Protein AF-W2D1W1-F1 (afdb_monomer_lite)

Sequence (120 aa):
MESFNELMMRRRSSRKFTAEPIAPDQVQELLKAALVAPTSKNAHSWQFVAVEDREMLGRLAACRKMGSSFLSGCALAVVVMGDVTVTDVWVEDASIAAAYMQLQAEDLGLGSCWCQVRNR

pLDDT: mean 95.47, std 4.83, range [57.44, 98.38]

Secondary structure (DSSP, 8-state):
---HHHHHHH--B-----SPPPPHHHHHHHHHHHHTS--GGG---EEEEEE--HHHHHHHHTSSSSS-GGGGG-S-EEEEEE-TTT-TTHHHHHHHHHHHHHHHHHHTT--B-----TT-

Radius of gyration: 14.46 Å; chains: 1; bounding box: 30×39×34 Å

Foldseek 3Di:
DDDPVVLVVPQDADLAAAPDADDPVLVVLLQVLLVPFDDDVSQCQKDKDKDQDLVVLCVQLVLDPDDSVSSNRDRIDIDMDGHCVRDVCRVVSSVRSVVSSSSSCSVVVHHHHDDDDPPD

Organism: NCBI:txid1411915

InterPro domains:
  IPR000415 Nitroreductase-like [G3DSA:3.40.109.10] (1-120)
  IPR000415 Nitroreductase-like [SSF55469] (1-116)
  IPR029479 Nitroreductase [PF00881] (9-58)
  IPR029479 Nitroreductase [PF00881] (91-118)

Structure (mmCIF, N/CA/C/O backbone):
data_AF-W2D1W1-F1
#
_entry.id   AF-W2D1W1-F1
#
loop_
_atom_site.group_PDB
_atom_site.id
_atom_site.type_symbol
_atom_site.label_atom_id
_atom_site.label_alt_id
_atom_site.label_comp_id
_atom_site.label_asym_id
_atom_site.label_entity_id
_atom_site.label_seq_id
_atom_site.pdbx_PDB_ins_code
_atom_site.Cartn_x
_atom_site.Cartn_y
_atom_site.Cartn_z
_atom_site.occupancy
_atom_site.B_iso_or_equiv
_atom_site.auth_seq_id
_atom_site.auth_comp_id
_atom_site.auth_asym_id
_atom_site.auth_atom_id
_atom_site.pdbx_PDB_model_num
ATOM 1 N N . MET A 1 1 ? -5.766 22.443 6.451 1.00 57.44 1 MET A N 1
ATOM 2 C CA . MET A 1 1 ? -5.105 21.672 5.384 1.00 57.44 1 MET A CA 1
ATOM 3 C C . MET A 1 1 ? -3.762 21.285 5.951 1.00 57.44 1 MET A C 1
ATOM 5 O O . MET A 1 1 ? -2.986 22.187 6.244 1.00 57.44 1 MET A O 1
ATOM 9 N N . GLU A 1 2 ? -3.567 20.006 6.258 1.00 74.38 2 GLU A N 1
ATOM 10 C CA . GLU A 1 2 ? -2.274 19.545 6.769 1.00 74.38 2 GLU A CA 1
ATOM 11 C C . GLU A 1 2 ? -1.224 19.688 5.675 1.00 74.38 2 GLU A C 1
ATOM 13 O O . GLU A 1 2 ? -1.499 19.496 4.487 1.00 74.38 2 GLU A O 1
ATOM 18 N N . SER A 1 3 ? -0.023 20.085 6.072 1.00 94.06 3 SER A N 1
ATOM 19 C CA . SER A 1 3 ? 1.105 20.108 5.157 1.00 94.06 3 SER A CA 1
ATOM 20 C C . SER A 1 3 ? 1.594 18.684 4.897 1.00 94.06 3 SER A C 1
ATOM 22 O O . SER A 1 3 ? 1.526 17.803 5.755 1.00 94.06 3 SER A O 1
ATOM 24 N N . PHE A 1 4 ? 2.188 18.467 3.724 1.00 94.62 4 PHE A N 1
ATOM 25 C CA . PHE A 1 4 ? 2.847 17.200 3.408 1.00 94.62 4 PHE A CA 1
ATOM 26 C C . PHE A 1 4 ? 3.906 16.804 4.458 1.00 94.62 4 PHE A C 1
ATOM 28 O O . PHE A 1 4 ? 4.078 15.625 4.762 1.00 94.62 4 PHE A O 1
ATOM 35 N N . ASN A 1 5 ? 4.597 17.785 5.052 1.00 96.06 5 ASN A N 1
ATOM 36 C CA . ASN A 1 5 ? 5.576 17.530 6.106 1.00 96.06 5 ASN A CA 1
ATOM 37 C C . ASN A 1 5 ? 4.923 16.952 7.373 1.00 96.06 5 ASN A C 1
ATOM 39 O O . ASN A 1 5 ? 5.404 15.949 7.896 1.00 96.06 5 ASN A O 1
ATOM 43 N N . GLU A 1 6 ? 3.810 17.532 7.825 1.00 96.25 6 GLU A N 1
ATOM 44 C CA . GLU A 1 6 ? 3.063 17.039 8.990 1.00 96.25 6 GLU A CA 1
ATOM 45 C C . GLU A 1 6 ? 2.545 15.616 8.766 1.00 96.25 6 GLU A C 1
ATOM 47 O O . GLU A 1 6 ? 2.710 14.768 9.644 1.00 96.25 6 GLU A O 1
ATOM 52 N N . LEU A 1 7 ? 2.011 15.324 7.574 1.00 96.06 7 LEU A N 1
ATOM 53 C CA . LEU A 1 7 ? 1.553 13.984 7.200 1.00 96.06 7 LEU A CA 1
ATOM 54 C C . LEU A 1 7 ? 2.678 12.944 7.329 1.00 96.06 7 LEU A C 1
ATOM 56 O O . LEU A 1 7 ? 2.510 11.908 7.977 1.00 96.06 7 LEU A O 1
ATOM 60 N N . MET A 1 8 ? 3.853 13.234 6.758 1.00 94.75 8 MET A N 1
ATOM 61 C CA . MET A 1 8 ? 5.013 12.340 6.845 1.00 94.75 8 MET A CA 1
ATOM 62 C C . MET A 1 8 ? 5.478 12.119 8.287 1.00 94.75 8 MET A C 1
ATOM 64 O O . MET A 1 8 ? 5.855 11.001 8.642 1.00 94.75 8 MET A O 1
ATOM 68 N N . MET A 1 9 ? 5.452 13.168 9.114 1.00 95.62 9 MET A N 1
ATOM 69 C CA . MET A 1 9 ? 5.871 13.093 10.516 1.00 95.62 9 MET A CA 1
ATOM 70 C C . MET A 1 9 ? 4.856 12.356 11.397 1.00 95.62 9 MET A C 1
ATOM 72 O O . MET A 1 9 ? 5.254 11.699 12.361 1.00 95.62 9 MET A O 1
ATOM 76 N N . ARG A 1 10 ? 3.558 12.432 11.076 1.00 95.56 10 ARG A N 1
ATOM 77 C CA . ARG A 1 10 ? 2.497 11.716 11.798 1.00 95.56 10 ARG A CA 1
ATOM 78 C C . ARG A 1 10 ? 2.490 10.225 11.478 1.00 95.56 10 ARG A C 1
ATOM 80 O O . ARG A 1 10 ? 2.286 9.411 12.387 1.00 95.56 10 ARG A O 1
ATOM 87 N N . ARG A 1 11 ? 2.748 9.871 10.213 1.00 95.69 11 ARG A N 1
ATOM 88 C CA . ARG A 1 11 ? 2.688 8.491 9.728 1.00 95.69 11 ARG A CA 1
ATOM 89 C C . ARG A 1 11 ? 3.511 7.560 10.607 1.00 95.69 11 ARG A C 1
ATOM 91 O O . ARG A 1 11 ? 4.731 7.694 10.750 1.00 95.69 11 ARG A O 1
ATOM 98 N N . ARG A 1 12 ? 2.852 6.532 11.141 1.00 96.38 12 ARG A N 1
ATOM 99 C CA . ARG A 1 12 ? 3.476 5.508 11.989 1.00 96.38 12 ARG A CA 1
ATOM 100 C C . ARG A 1 12 ? 2.919 4.123 11.703 1.00 96.38 12 ARG A C 1
ATOM 102 O O . ARG A 1 12 ? 1.813 3.965 11.206 1.00 96.38 12 ARG A O 1
ATOM 109 N N . SER A 1 13 ? 3.699 3.096 12.029 1.00 97.38 13 SER A N 1
ATOM 110 C CA . SER A 1 13 ? 3.287 1.714 11.780 1.00 97.38 13 SER A CA 1
ATOM 111 C C . SER A 1 13 ? 2.317 1.229 12.859 1.00 97.38 13 SER A C 1
ATOM 113 O O . SER A 1 13 ? 2.730 0.950 13.989 1.00 97.38 13 SER A O 1
ATOM 115 N N . SER A 1 14 ? 1.047 1.081 12.494 1.00 96.56 14 SER A N 1
ATOM 116 C CA . SER A 1 14 ? -0.028 0.591 13.363 1.00 96.56 14 SER A CA 1
ATOM 117 C C . SER A 1 14 ? -0.179 -0.923 13.239 1.00 96.56 14 SER A C 1
ATOM 119 O O . SER A 1 14 ? -0.403 -1.444 12.157 1.00 96.56 14 SER A O 1
ATOM 121 N N . ARG A 1 15 ? -0.037 -1.656 14.350 1.00 96.31 15 ARG A N 1
ATOM 122 C CA . ARG A 1 15 ? -0.140 -3.136 14.390 1.00 96.31 15 ARG A CA 1
ATOM 123 C C . ARG A 1 15 ? -1.336 -3.644 15.197 1.00 96.31 15 ARG A C 1
ATOM 125 O O . ARG A 1 15 ? -1.435 -4.833 15.480 1.00 96.31 15 ARG A O 1
ATOM 132 N N . LYS A 1 16 ? -2.203 -2.729 15.617 1.00 96.19 16 LYS A N 1
ATOM 133 C CA . LYS A 1 16 ? -3.476 -3.000 16.279 1.00 96.19 16 LYS A CA 1
ATOM 134 C C . LYS A 1 16 ? -4.525 -2.217 15.508 1.00 96.19 16 LYS A C 1
ATOM 136 O O . LYS A 1 16 ? -4.329 -1.023 15.289 1.00 96.19 16 LYS A O 1
ATOM 141 N N . PHE A 1 17 ? -5.579 -2.897 15.090 1.00 96.50 17 PHE A N 1
ATOM 142 C CA . PHE A 1 17 ? -6.634 -2.338 14.256 1.00 96.50 17 PHE A CA 1
ATOM 143 C C . PHE A 1 17 ? -7.979 -2.552 14.941 1.00 96.50 17 PHE A C 1
ATOM 145 O O . PHE A 1 17 ? -8.121 -3.444 15.782 1.00 96.50 17 PHE A O 1
ATOM 152 N N . THR A 1 18 ? -8.944 -1.709 14.601 1.00 95.19 18 THR A N 1
ATOM 153 C CA . THR A 1 18 ? -10.336 -1.880 15.010 1.00 95.19 18 THR A CA 1
ATOM 154 C C . THR A 1 18 ? -11.022 -2.896 14.093 1.00 95.19 18 THR A C 1
ATOM 156 O O . THR A 1 18 ? -10.496 -3.276 13.046 1.00 95.19 18 THR A O 1
ATOM 159 N N . ALA A 1 19 ? -12.210 -3.354 14.489 1.00 91.50 19 ALA A N 1
ATOM 160 C CA . ALA A 1 19 ? -13.043 -4.213 13.648 1.00 91.50 19 ALA A CA 1
ATOM 161 C C . ALA A 1 19 ? -13.837 -3.426 12.586 1.00 91.50 19 ALA A C 1
ATOM 163 O O . ALA A 1 19 ? -14.583 -4.037 11.821 1.00 91.50 19 ALA A O 1
ATOM 164 N N . GLU A 1 20 ? -13.701 -2.097 12.564 1.00 94.44 20 GLU A N 1
ATOM 165 C CA . GLU A 1 20 ? -14.422 -1.216 11.650 1.00 94.44 20 GLU A CA 1
ATOM 166 C C . GLU A 1 20 ? -13.991 -1.490 10.200 1.00 94.44 20 GLU A C 1
ATOM 168 O O . GLU A 1 20 ? -12.789 -1.567 9.923 1.00 94.44 20 GLU A O 1
ATOM 173 N N . PRO A 1 21 ? -14.948 -1.677 9.273 1.00 94.12 21 PRO A N 1
ATOM 174 C CA . PRO A 1 21 ? -14.629 -1.836 7.863 1.00 94.12 21 PRO A CA 1
ATOM 175 C C . PRO A 1 21 ? -14.102 -0.520 7.278 1.00 94.12 21 PRO A C 1
ATOM 177 O O . PRO A 1 21 ? -14.461 0.566 7.732 1.00 94.12 21 PRO A O 1
ATOM 180 N N . ILE A 1 22 ? -13.281 -0.622 6.233 1.00 96.88 22 ILE A N 1
ATOM 181 C CA . ILE A 1 22 ? -12.841 0.540 5.454 1.00 96.88 22 ILE A CA 1
ATOM 182 C C . ILE A 1 22 ? -13.928 0.858 4.425 1.00 96.88 22 ILE A C 1
ATOM 184 O O . ILE A 1 22 ? -14.475 -0.050 3.800 1.00 96.88 22 ILE A O 1
ATOM 188 N N . ALA A 1 23 ? -14.263 2.137 4.246 1.00 97.38 23 ALA A N 1
ATOM 189 C CA . ALA A 1 23 ? -15.263 2.521 3.255 1.00 97.38 23 ALA A CA 1
ATOM 190 C C . ALA A 1 23 ? -14.764 2.210 1.826 1.00 97.38 23 ALA A C 1
ATOM 192 O O . ALA A 1 23 ? -13.584 2.436 1.545 1.00 97.38 23 ALA A O 1
ATOM 193 N N . PRO A 1 24 ? -15.630 1.770 0.892 1.00 96.69 24 PRO A N 1
ATOM 194 C CA . PRO A 1 24 ? -15.218 1.446 -0.478 1.00 96.69 24 PRO A CA 1
ATOM 195 C C . PRO A 1 24 ? -14.448 2.575 -1.174 1.00 96.69 24 PRO A C 1
ATOM 197 O O . PRO A 1 24 ? -13.434 2.322 -1.820 1.00 96.69 24 PRO A O 1
ATOM 200 N N . ASP A 1 25 ? -14.870 3.826 -0.978 1.00 97.88 25 ASP A N 1
ATOM 201 C CA . ASP A 1 25 ? -14.197 4.996 -1.550 1.00 97.88 25 ASP A CA 1
ATOM 202 C C . ASP A 1 25 ? -12.785 5.179 -0.976 1.00 97.88 25 ASP A C 1
ATOM 204 O O . ASP A 1 25 ? -11.853 5.497 -1.708 1.00 97.88 25 ASP A O 1
ATOM 208 N N . GLN A 1 26 ? -12.578 4.893 0.314 1.00 98.06 26 GLN A N 1
ATOM 209 C CA . GLN A 1 26 ? -11.244 4.923 0.920 1.00 98.06 26 GLN A CA 1
ATOM 210 C C . GLN A 1 26 ? -10.347 3.820 0.345 1.00 98.06 26 GLN A C 1
ATOM 212 O O . GLN A 1 26 ? -9.174 4.072 0.080 1.00 98.06 26 GLN A O 1
ATOM 217 N N . VAL A 1 27 ? -10.882 2.616 0.100 1.00 97.81 27 VAL A N 1
ATOM 218 C CA . VAL A 1 27 ? -10.134 1.540 -0.578 1.00 97.81 27 VAL A CA 1
ATOM 219 C C . VAL A 1 27 ? -9.733 1.972 -1.989 1.00 97.81 27 VAL A C 1
ATOM 221 O O . VAL A 1 27 ? -8.592 1.758 -2.398 1.00 97.81 27 VAL A O 1
ATOM 224 N N . GLN A 1 28 ? -10.638 2.627 -2.720 1.00 97.94 28 GLN A N 1
ATOM 225 C CA . GLN A 1 28 ? -10.327 3.180 -4.035 1.00 97.94 28 GLN A CA 1
ATOM 226 C C . GLN A 1 28 ? -9.221 4.237 -3.968 1.00 97.94 28 GLN A C 1
ATOM 228 O O . GLN A 1 28 ? -8.305 4.179 -4.784 1.00 97.94 28 GLN A O 1
ATOM 233 N N . GLU A 1 29 ? -9.261 5.166 -3.010 1.00 98.31 29 GLU A N 1
ATOM 234 C CA . GLU A 1 29 ? -8.208 6.177 -2.837 1.00 98.31 29 GLU A CA 1
ATOM 235 C C . GLU A 1 29 ? -6.847 5.548 -2.505 1.00 98.31 29 GLU A C 1
ATOM 237 O O . GLU A 1 29 ? -5.834 5.923 -3.096 1.00 98.31 29 GLU A O 1
ATOM 242 N N . LEU A 1 30 ? -6.811 4.520 -1.646 1.00 98.31 30 LEU A N 1
ATOM 243 C CA . LEU A 1 30 ? -5.585 3.759 -1.378 1.00 98.31 30 LEU A CA 1
ATOM 244 C C . LEU A 1 30 ? -5.011 3.159 -2.666 1.00 98.31 30 LEU A C 1
ATOM 246 O O . LEU A 1 30 ? -3.832 3.338 -2.966 1.00 98.31 30 LEU A O 1
ATOM 250 N N . LEU A 1 31 ? -5.840 2.476 -3.459 1.00 98.19 31 LEU A N 1
ATOM 251 C CA . LEU A 1 31 ? -5.384 1.872 -4.708 1.00 98.19 31 LEU A CA 1
ATOM 252 C C . LEU A 1 31 ? -4.943 2.938 -5.719 1.00 98.19 31 LEU A C 1
ATOM 254 O O . LEU A 1 31 ? -3.876 2.789 -6.307 1.00 98.19 31 LEU A O 1
ATOM 258 N N . LYS A 1 32 ? -5.682 4.045 -5.875 1.00 98.31 32 LYS A N 1
ATOM 259 C CA . LYS A 1 32 ? -5.279 5.171 -6.737 1.00 98.31 32 LYS A CA 1
ATOM 260 C C . LYS A 1 32 ? -3.902 5.710 -6.357 1.00 98.31 32 LYS A C 1
ATOM 262 O O . LYS A 1 32 ? -3.087 5.921 -7.252 1.00 98.31 32 LYS A O 1
ATOM 267 N N .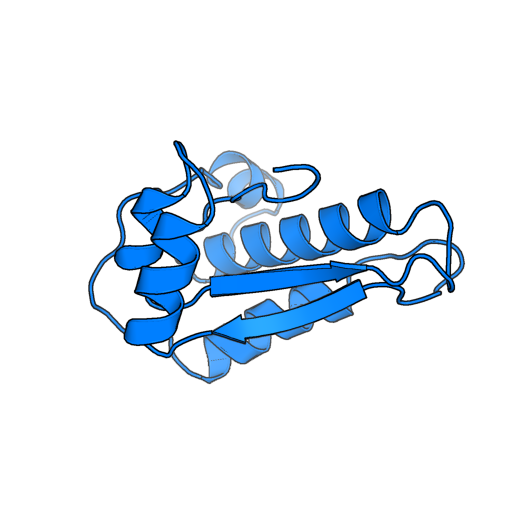 ALA A 1 33 ? -3.613 5.866 -5.062 1.00 98.31 33 ALA A N 1
ATOM 268 C CA . ALA A 1 33 ? -2.298 6.302 -4.593 1.00 98.31 33 ALA A CA 1
ATOM 269 C C . ALA A 1 33 ? -1.175 5.351 -5.045 1.00 98.31 33 ALA A C 1
ATOM 271 O O . ALA A 1 33 ? -0.104 5.806 -5.443 1.00 98.31 33 ALA A O 1
ATOM 272 N N . ALA A 1 34 ? -1.425 4.039 -5.056 1.00 97.94 34 ALA A N 1
ATOM 273 C CA . ALA A 1 34 ? -0.480 3.063 -5.596 1.00 97.94 34 ALA A CA 1
ATOM 274 C C . ALA A 1 34 ? -0.302 3.195 -7.119 1.00 97.94 34 ALA A C 1
ATOM 276 O O . ALA A 1 34 ? 0.820 3.119 -7.614 1.00 97.94 34 ALA A O 1
ATOM 277 N N . LEU A 1 35 ? -1.397 3.413 -7.860 1.00 97.50 35 LEU A N 1
ATOM 278 C CA . LEU A 1 35 ? -1.389 3.512 -9.326 1.00 97.50 35 LEU A CA 1
ATOM 279 C C . LEU A 1 35 ? -0.629 4.747 -9.841 1.00 97.50 35 LEU A C 1
ATOM 281 O O . LEU A 1 35 ? -0.053 4.691 -10.926 1.00 97.50 35 LEU A O 1
ATOM 285 N N . VAL A 1 36 ? -0.621 5.850 -9.081 1.00 97.62 36 VAL A N 1
ATOM 286 C CA . VAL A 1 36 ? 0.101 7.090 -9.438 1.00 97.62 36 VAL A CA 1
ATOM 287 C C . VAL A 1 36 ? 1.560 7.106 -8.975 1.00 97.62 36 VAL A C 1
ATOM 289 O O . VAL A 1 36 ? 2.283 8.063 -9.257 1.00 97.62 36 VAL A O 1
ATOM 292 N N . ALA A 1 37 ? 2.007 6.074 -8.257 1.00 97.50 37 ALA A N 1
ATOM 293 C CA . ALA A 1 37 ? 3.387 5.975 -7.813 1.00 97.50 37 ALA A CA 1
ATOM 294 C C . ALA A 1 37 ? 4.346 5.875 -9.017 1.00 97.50 37 ALA A C 1
ATOM 296 O O . ALA A 1 37 ? 4.052 5.163 -9.986 1.00 97.50 37 ALA A O 1
ATOM 297 N N . PRO A 1 38 ? 5.505 6.560 -8.980 1.00 97.44 38 PRO A N 1
ATOM 298 C CA . PRO A 1 38 ? 6.459 6.511 -10.076 1.00 97.44 38 PRO A CA 1
ATOM 299 C C . PRO A 1 38 ? 7.041 5.104 -10.221 1.00 97.44 38 PRO A C 1
ATOM 301 O O . PRO A 1 38 ? 7.266 4.406 -9.233 1.00 97.44 38 PRO A O 1
ATOM 304 N N . THR A 1 39 ? 7.321 4.715 -11.464 1.00 97.50 39 THR A N 1
ATOM 305 C CA . THR A 1 39 ? 7.970 3.440 -11.785 1.00 97.50 39 THR A CA 1
ATOM 306 C C . THR A 1 39 ? 9.119 3.644 -12.757 1.00 97.50 39 THR A C 1
ATOM 308 O O . THR A 1 39 ? 9.111 4.570 -13.579 1.00 97.50 39 THR A O 1
ATOM 311 N N . SER A 1 40 ? 10.123 2.774 -12.678 1.00 96.25 40 SER A N 1
ATOM 312 C CA . SER A 1 40 ? 11.241 2.783 -13.618 1.00 96.25 40 SER A CA 1
ATOM 313 C C . SER A 1 40 ? 10.733 2.663 -15.052 1.00 96.25 40 SER A C 1
ATOM 315 O O . SER A 1 40 ? 9.965 1.759 -15.379 1.00 96.25 40 SER A O 1
ATOM 317 N N . LYS A 1 41 ? 11.140 3.604 -15.913 1.00 95.88 41 LYS A N 1
ATOM 318 C CA . LYS A 1 41 ? 10.739 3.672 -17.332 1.00 95.88 41 LYS A CA 1
ATOM 319 C C . LYS A 1 41 ? 9.216 3.636 -17.559 1.00 95.88 41 LYS A C 1
ATOM 321 O O . LYS A 1 41 ? 8.785 3.248 -18.640 1.00 95.88 41 LYS A O 1
ATOM 326 N N . ASN A 1 42 ? 8.417 4.042 -16.566 1.00 95.75 42 ASN A N 1
ATOM 327 C CA . ASN A 1 42 ? 6.956 3.948 -16.604 1.00 95.75 42 ASN A CA 1
ATOM 328 C C . ASN A 1 42 ? 6.455 2.515 -16.896 1.00 95.75 42 ASN A C 1
ATOM 330 O O . ASN A 1 42 ? 5.511 2.317 -17.659 1.00 95.75 42 ASN A O 1
ATOM 334 N N . ALA A 1 43 ? 7.144 1.505 -16.355 1.00 95.69 43 ALA A N 1
ATOM 335 C CA . ALA A 1 43 ? 6.909 0.104 -16.690 1.00 95.69 43 ALA A CA 1
ATOM 336 C C . ALA A 1 43 ? 5.706 -0.520 -15.966 1.00 95.69 43 ALA A C 1
ATOM 338 O O . ALA A 1 43 ? 5.198 -1.535 -16.430 1.00 95.69 43 ALA A O 1
ATOM 339 N N . HIS A 1 44 ? 5.259 0.062 -14.844 1.00 95.25 44 HIS A N 1
ATOM 340 C CA . HIS A 1 44 ? 4.125 -0.447 -14.057 1.00 95.25 44 HIS A CA 1
ATOM 341 C C . HIS A 1 44 ? 4.241 -1.945 -13.726 1.00 95.25 44 HIS A C 1
ATOM 343 O O . HIS A 1 44 ? 3.298 -2.712 -13.887 1.00 95.25 44 HIS A O 1
ATOM 349 N N . SER A 1 45 ? 5.421 -2.364 -13.260 1.00 95.06 45 SER A N 1
ATOM 350 C CA . SER A 1 45 ? 5.719 -3.770 -12.965 1.00 95.06 45 SER A CA 1
ATOM 351 C C . SER A 1 45 ? 4.952 -4.331 -11.765 1.00 95.06 45 SER A C 1
ATOM 353 O O . SER A 1 45 ? 4.953 -5.540 -11.549 1.00 95.06 45 SER A O 1
ATOM 355 N N . TRP A 1 46 ? 4.318 -3.478 -10.961 1.00 96.44 46 TRP A N 1
ATOM 356 C CA . TRP A 1 46 ? 3.597 -3.895 -9.768 1.00 96.44 46 TRP A CA 1
ATOM 357 C C . TRP A 1 46 ? 2.253 -4.567 -10.088 1.00 96.44 46 TRP A C 1
ATOM 359 O O . TRP A 1 46 ? 1.642 -4.358 -11.133 1.00 96.44 46 TRP A O 1
ATOM 369 N N . GLN A 1 47 ? 1.756 -5.358 -9.140 1.00 96.25 47 GLN A N 1
ATOM 370 C CA . GLN A 1 47 ? 0.388 -5.871 -9.098 1.00 96.25 47 GLN A CA 1
ATOM 371 C C . GLN A 1 47 ? -0.136 -5.779 -7.664 1.00 96.25 47 GLN A C 1
ATOM 373 O O . GLN A 1 47 ? 0.616 -5.994 -6.707 1.00 96.25 47 GLN A O 1
ATOM 378 N N . PHE A 1 48 ? -1.427 -5.484 -7.513 1.00 97.81 48 PHE A N 1
ATOM 379 C CA . PHE A 1 48 ? -2.064 -5.301 -6.210 1.00 97.81 48 PHE A CA 1
ATOM 380 C C . PHE A 1 48 ? -3.266 -6.229 -6.058 1.00 97.81 48 PHE A C 1
ATOM 382 O O . PHE A 1 48 ? -4.134 -6.272 -6.927 1.00 97.81 48 PHE A O 1
ATOM 389 N N . VAL A 1 49 ? -3.337 -6.936 -4.930 1.00 97.44 49 VAL A N 1
ATOM 390 C CA . VAL A 1 49 ? -4.506 -7.741 -4.550 1.00 97.44 49 VAL A CA 1
ATOM 391 C C . VAL A 1 49 ? -5.042 -7.222 -3.223 1.00 97.44 49 VAL A C 1
ATOM 393 O O . VAL A 1 49 ? -4.376 -7.341 -2.195 1.00 97.44 49 VAL A O 1
ATOM 396 N N . ALA A 1 50 ? -6.239 -6.642 -3.253 1.00 97.38 50 ALA A N 1
ATOM 397 C CA . ALA A 1 50 ? -6.975 -6.237 -2.061 1.00 97.38 50 ALA A CA 1
ATOM 398 C C . ALA A 1 50 ? -7.681 -7.455 -1.446 1.00 97.38 50 ALA A C 1
ATOM 400 O O . ALA A 1 50 ? -8.398 -8.180 -2.134 1.00 97.38 50 ALA A O 1
ATOM 401 N N . VAL A 1 51 ? -7.457 -7.690 -0.155 1.00 97.50 51 VAL A N 1
ATOM 402 C CA . VAL A 1 51 ? -7.985 -8.834 0.593 1.00 97.50 51 VAL A CA 1
ATOM 403 C C . VAL A 1 51 ? -8.757 -8.329 1.805 1.00 97.50 51 VAL A C 1
ATOM 405 O O . VAL A 1 51 ? -8.168 -7.793 2.742 1.00 97.50 51 VAL A O 1
ATOM 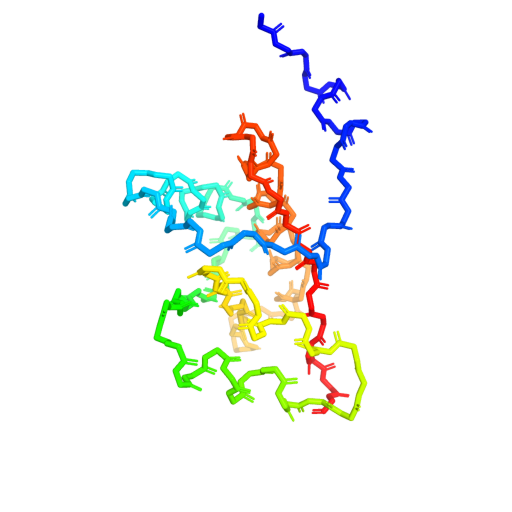408 N N . GLU A 1 52 ? -10.069 -8.540 1.786 1.00 95.75 52 GLU A N 1
ATOM 409 C CA . GLU A 1 52 ? -10.993 -8.221 2.889 1.00 95.75 52 GLU A CA 1
ATOM 410 C C . GLU A 1 52 ? -11.578 -9.491 3.532 1.00 95.75 52 GLU A C 1
ATOM 412 O O . GLU A 1 52 ? -12.117 -9.455 4.639 1.00 95.75 52 GLU A O 1
ATOM 417 N N . ASP A 1 53 ? -11.445 -10.635 2.851 1.00 96.38 53 ASP A N 1
ATOM 418 C CA . ASP A 1 53 ? -11.915 -11.924 3.343 1.00 96.38 53 ASP A CA 1
ATOM 419 C C . ASP A 1 53 ? -11.199 -12.317 4.643 1.00 96.38 53 ASP A C 1
ATOM 421 O O . ASP A 1 53 ? -9.971 -12.440 4.700 1.00 96.38 53 ASP A O 1
ATOM 425 N N . ARG A 1 54 ? -11.982 -12.529 5.705 1.00 95.50 54 ARG A N 1
ATOM 426 C CA . ARG A 1 54 ? -11.457 -12.778 7.054 1.00 95.50 54 ARG A CA 1
ATOM 427 C C . ARG A 1 54 ? -10.670 -14.082 7.142 1.00 95.50 54 ARG A C 1
ATOM 429 O O . ARG A 1 54 ? -9.679 -14.133 7.873 1.00 95.50 54 ARG A O 1
ATOM 436 N N . GLU A 1 55 ? -11.076 -15.116 6.407 1.00 97.06 55 GLU A N 1
ATOM 437 C CA . GLU A 1 55 ? -10.354 -16.389 6.383 1.00 97.06 55 GLU A CA 1
ATOM 438 C C . GLU A 1 55 ? -8.977 -16.209 5.731 1.00 97.06 55 GLU A C 1
ATOM 440 O O . GLU A 1 55 ? -7.952 -16.597 6.302 1.00 97.06 55 GLU A O 1
ATOM 445 N N . MET A 1 56 ? -8.925 -15.539 4.579 1.00 97.81 56 MET A N 1
ATOM 446 C CA . MET A 1 56 ? -7.686 -15.240 3.873 1.00 97.81 56 MET A CA 1
ATOM 447 C C . MET A 1 56 ? -6.766 -14.328 4.689 1.00 97.81 56 MET A C 1
ATOM 449 O O . MET A 1 56 ? -5.565 -14.588 4.753 1.00 97.81 56 MET A O 1
ATOM 453 N N . LEU A 1 57 ? -7.295 -13.313 5.376 1.00 97.19 57 LEU A N 1
ATOM 454 C CA . LEU A 1 57 ? -6.513 -12.482 6.300 1.00 97.19 57 LEU A CA 1
ATOM 455 C C . LEU A 1 57 ? -5.897 -13.312 7.436 1.00 97.19 57 LEU A C 1
ATOM 457 O O . LEU A 1 57 ? -4.729 -13.119 7.783 1.00 97.19 57 LEU A O 1
ATOM 461 N N . GLY A 1 58 ? -6.637 -14.289 7.969 1.00 96.75 58 GLY A N 1
ATOM 462 C CA . GLY A 1 58 ? -6.115 -15.260 8.932 1.00 96.75 58 GLY A CA 1
ATOM 463 C C . GLY A 1 58 ? -4.976 -16.110 8.357 1.00 96.75 58 GLY A C 1
ATOM 464 O O . GLY A 1 58 ? -3.936 -16.278 8.998 1.00 96.75 58 GLY A O 1
ATOM 465 N N . ARG A 1 59 ? -5.120 -16.587 7.115 1.00 96.19 59 ARG A N 1
ATOM 466 C CA . ARG A 1 59 ? -4.069 -17.342 6.409 1.00 96.19 59 ARG A CA 1
ATOM 467 C C . ARG A 1 59 ? -2.826 -16.490 6.151 1.00 96.19 59 ARG A C 1
ATOM 469 O O . ARG A 1 59 ? -1.712 -16.948 6.399 1.00 96.19 59 ARG A O 1
ATOM 476 N N . LEU A 1 60 ? -3.001 -15.240 5.719 1.00 95.94 60 LEU A N 1
ATOM 477 C CA . LEU A 1 60 ? -1.911 -14.278 5.548 1.00 95.94 60 LEU A CA 1
ATOM 478 C C . LEU A 1 60 ? -1.210 -13.989 6.879 1.00 95.94 60 LEU A C 1
ATOM 480 O O . LEU A 1 60 ? 0.015 -13.909 6.925 1.00 95.94 60 LEU A O 1
ATOM 484 N N . ALA A 1 61 ? -1.944 -13.909 7.989 1.00 95.94 61 ALA A N 1
ATOM 485 C CA . ALA A 1 61 ? -1.345 -13.714 9.306 1.00 95.94 61 ALA A CA 1
ATOM 486 C C . ALA A 1 61 ? -0.401 -14.858 9.714 1.00 95.94 61 ALA A C 1
ATOM 488 O O . ALA A 1 61 ? 0.581 -14.621 10.424 1.00 95.94 61 ALA A O 1
ATOM 489 N N . ALA A 1 62 ? -0.656 -16.071 9.219 1.00 94.62 62 ALA A N 1
ATOM 490 C CA . ALA A 1 62 ? 0.151 -17.265 9.448 1.00 94.62 62 ALA A CA 1
ATOM 491 C C . ALA A 1 62 ? 1.241 -17.509 8.383 1.00 94.62 62 ALA A C 1
ATOM 493 O O . ALA A 1 62 ? 1.985 -18.481 8.501 1.00 94.62 62 ALA A O 1
ATOM 494 N N . CYS A 1 63 ? 1.382 -16.646 7.365 1.00 92.25 63 CYS A N 1
ATOM 495 C CA . CYS A 1 63 ? 2.332 -16.879 6.265 1.00 92.25 63 CYS A CA 1
ATOM 496 C C . CYS A 1 63 ? 3.806 -16.887 6.706 1.00 92.25 63 CYS A C 1
ATOM 498 O O . CYS A 1 63 ? 4.667 -17.386 5.988 1.00 92.25 63 CYS A O 1
ATOM 500 N N . ARG A 1 64 ? 4.113 -16.340 7.889 1.00 90.88 64 ARG A N 1
ATOM 501 C CA . ARG A 1 64 ? 5.461 -16.278 8.455 1.00 90.88 64 ARG A CA 1
ATOM 502 C C . ARG A 1 64 ? 5.461 -16.726 9.911 1.00 90.88 64 ARG A C 1
ATOM 504 O O . ARG A 1 64 ? 4.523 -16.457 10.654 1.00 90.88 64 ARG A O 1
ATOM 511 N N . LYS A 1 65 ? 6.593 -17.284 10.362 1.00 87.12 65 LYS A N 1
ATOM 512 C CA . LYS A 1 65 ? 6.801 -17.666 11.776 1.00 87.12 65 LYS A CA 1
ATOM 513 C C . LYS A 1 65 ? 6.603 -16.500 12.752 1.00 87.12 65 LYS A C 1
ATOM 515 O O . LYS A 1 65 ? 6.100 -16.700 13.848 1.00 87.12 65 LYS A O 1
ATOM 520 N N . MET A 1 66 ? 7.042 -15.295 12.375 1.00 88.88 66 MET A N 1
ATOM 521 C CA . MET A 1 66 ? 6.924 -14.083 13.191 1.00 88.88 66 MET A CA 1
ATOM 522 C C . MET A 1 66 ? 6.726 -12.839 12.320 1.00 88.88 66 MET A C 1
ATOM 524 O O . MET A 1 66 ? 7.287 -12.729 11.221 1.00 88.88 66 MET A O 1
ATOM 528 N N . GLY A 1 67 ? 5.989 -11.868 12.867 1.00 90.00 67 GLY A N 1
ATOM 529 C CA . GLY A 1 67 ? 5.849 -10.522 12.307 1.00 90.00 67 GLY A CA 1
ATOM 530 C C . GLY A 1 67 ? 4.679 -10.314 11.344 1.00 90.00 67 GLY A C 1
ATOM 531 O O . GLY A 1 67 ? 4.537 -9.204 10.849 1.00 90.00 67 GLY A O 1
ATOM 532 N N . SER A 1 68 ? 3.846 -11.327 11.093 1.00 95.31 68 SER A N 1
ATOM 533 C CA . SER A 1 68 ? 2.634 -11.231 10.258 1.00 95.31 68 SER A CA 1
ATOM 534 C C . SER A 1 68 ? 1.329 -11.339 11.051 1.00 95.31 68 SER A C 1
ATOM 536 O O . SER A 1 68 ? 0.268 -11.054 10.511 1.00 95.31 68 SER A O 1
ATOM 538 N N . SER A 1 69 ? 1.378 -11.693 12.341 1.00 95.50 69 SER A N 1
ATOM 539 C CA . SER A 1 69 ? 0.182 -11.990 13.147 1.00 95.50 69 SER A CA 1
ATOM 540 C C . SER A 1 69 ? -0.842 -10.849 13.206 1.00 95.50 69 SER A C 1
ATOM 542 O O . SER A 1 69 ? -2.040 -11.108 13.305 1.00 95.50 69 SER A O 1
ATOM 544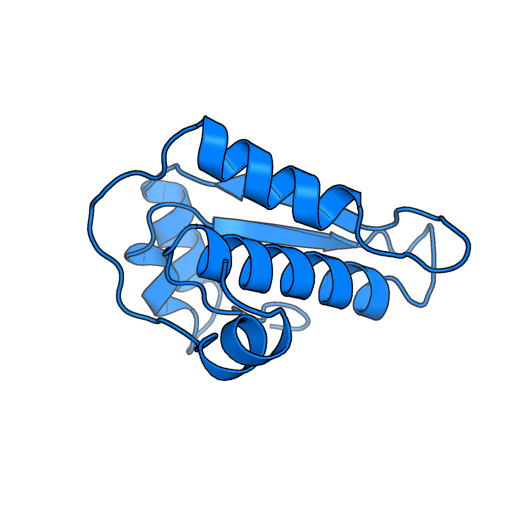 N N . PHE A 1 70 ? -0.396 -9.593 13.085 1.00 95.44 70 PHE A N 1
ATOM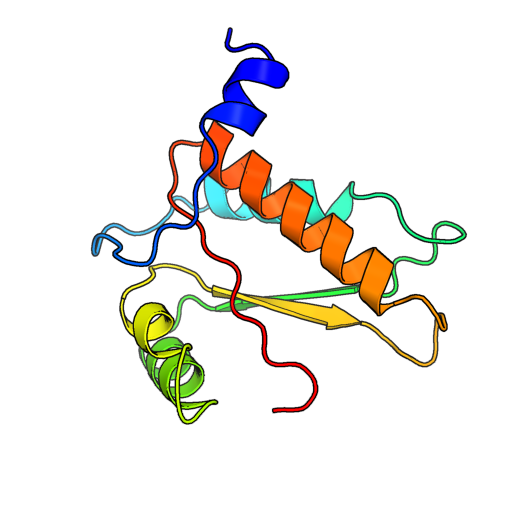 545 C CA . PHE A 1 70 ? -1.273 -8.419 13.085 1.00 95.44 70 PHE A CA 1
ATOM 546 C C . PHE A 1 70 ? -2.227 -8.349 11.883 1.00 95.44 70 PHE A C 1
ATOM 548 O O . PHE A 1 70 ? -3.236 -7.655 11.972 1.00 95.44 70 PHE A O 1
ATOM 555 N N . LEU A 1 71 ? -1.940 -9.062 10.785 1.00 96.44 71 LEU A N 1
ATOM 556 C CA . LEU A 1 71 ? -2.809 -9.103 9.601 1.00 96.44 71 LEU A CA 1
ATOM 557 C C . LEU A 1 71 ? -4.178 -9.724 9.909 1.00 96.44 71 LEU A C 1
ATOM 559 O O . LEU A 1 71 ? -5.164 -9.366 9.284 1.00 96.44 71 LEU A O 1
ATOM 563 N N . SER A 1 72 ? -4.269 -10.596 10.917 1.00 95.50 72 SER A N 1
ATOM 564 C CA . SER A 1 72 ? -5.550 -11.189 11.331 1.00 95.50 72 SER A CA 1
ATOM 565 C C . SER A 1 72 ? -6.538 -10.156 11.881 1.00 95.50 72 SER A C 1
ATOM 567 O O . SER A 1 72 ? -7.746 -10.377 11.850 1.00 95.50 72 SER A O 1
ATOM 569 N N . GLY A 1 73 ? -6.027 -9.030 12.391 1.00 94.25 73 GLY A N 1
ATOM 570 C CA . GLY A 1 73 ? -6.835 -7.970 12.981 1.00 94.25 73 GLY A CA 1
ATOM 571 C C . GLY A 1 73 ? -7.181 -6.835 12.022 1.00 94.25 73 GLY A C 1
ATOM 572 O O . GLY A 1 73 ? -8.034 -6.027 12.371 1.00 94.25 73 GLY A O 1
ATOM 573 N N . CYS A 1 74 ? -6.542 -6.729 10.851 1.00 96.44 74 CYS A N 1
ATOM 574 C CA . CYS A 1 74 ? -6.824 -5.629 9.928 1.00 96.44 74 CYS A CA 1
ATOM 575 C C . CYS A 1 74 ? -8.141 -5.850 9.168 1.00 96.44 74 CYS A C 1
ATOM 577 O O . CYS A 1 74 ? -8.628 -6.973 9.052 1.00 96.44 74 CYS A O 1
ATOM 579 N N . ALA A 1 75 ? -8.744 -4.766 8.680 1.00 97.00 75 ALA A N 1
ATOM 580 C CA . ALA A 1 75 ? -9.942 -4.825 7.838 1.00 97.00 75 ALA A CA 1
ATOM 581 C C . ALA A 1 75 ? -9.611 -5.096 6.360 1.00 97.00 75 ALA A C 1
ATOM 583 O O . ALA A 1 75 ? -10.410 -5.692 5.650 1.00 97.00 75 ALA A O 1
ATOM 584 N N . LEU A 1 76 ? -8.419 -4.688 5.921 1.00 97.94 76 LEU A N 1
ATOM 585 C CA . LEU A 1 76 ? -7.924 -4.836 4.558 1.00 97.94 76 LEU A CA 1
ATOM 586 C C . LEU A 1 76 ? -6.432 -5.165 4.601 1.00 97.94 76 LEU A C 1
ATOM 588 O O . LEU A 1 76 ? -5.673 -4.541 5.349 1.00 97.94 76 LEU A O 1
ATOM 592 N N . ALA A 1 77 ? -6.000 -6.102 3.765 1.00 97.81 77 ALA A N 1
ATOM 593 C CA . ALA A 1 77 ? -4.602 -6.259 3.387 1.00 97.81 77 ALA A CA 1
ATOM 594 C C . ALA A 1 77 ? -4.461 -6.028 1.881 1.00 97.81 77 ALA A C 1
ATOM 596 O O . ALA A 1 77 ? -5.216 -6.593 1.095 1.00 97.81 77 ALA A O 1
ATOM 597 N N . VAL A 1 78 ? -3.478 -5.226 1.472 1.00 98.31 78 VAL A N 1
ATOM 598 C CA . VAL A 1 78 ? -3.095 -5.107 0.060 1.00 98.31 78 VAL A CA 1
ATOM 599 C C . VAL A 1 78 ? -1.804 -5.885 -0.139 1.00 98.31 78 VAL A C 1
ATOM 601 O O . VAL A 1 78 ? -0.751 -5.506 0.378 1.00 98.31 78 VAL A O 1
ATOM 604 N N . VAL A 1 79 ? -1.887 -6.999 -0.864 1.00 97.69 79 VAL A N 1
ATOM 605 C CA . VAL A 1 79 ? -0.710 -7.767 -1.275 1.00 97.69 79 VAL A CA 1
ATOM 606 C C . VAL A 1 79 ? -0.082 -7.053 -2.462 1.00 97.69 79 VAL A C 1
ATOM 608 O O . VAL A 1 79 ? -0.732 -6.863 -3.489 1.00 97.69 79 VAL A O 1
ATOM 611 N N . VAL A 1 80 ? 1.179 -6.659 -2.303 1.00 97.88 80 VAL A N 1
ATOM 612 C CA . VAL A 1 80 ? 1.947 -5.944 -3.323 1.00 97.88 80 VAL A CA 1
ATOM 613 C C . VAL A 1 80 ? 2.972 -6.887 -3.933 1.00 97.88 80 VAL A C 1
ATOM 615 O O . VAL A 1 80 ? 3.821 -7.436 -3.228 1.00 97.88 80 VAL A O 1
ATOM 618 N N . MET A 1 81 ? 2.879 -7.079 -5.243 1.00 96.25 81 MET A N 1
ATOM 619 C CA . MET A 1 81 ? 3.734 -7.968 -6.026 1.00 96.25 81 MET A CA 1
ATOM 620 C C . MET A 1 81 ? 4.395 -7.183 -7.157 1.00 96.25 81 MET A C 1
ATOM 622 O O . MET A 1 81 ? 3.952 -6.085 -7.480 1.00 96.25 81 MET A O 1
ATOM 626 N N . GLY A 1 82 ? 5.446 -7.745 -7.749 1.00 95.19 82 GLY A N 1
ATOM 627 C CA . GLY A 1 82 ? 6.107 -7.187 -8.925 1.00 95.19 82 GLY A CA 1
ATOM 628 C C . GLY A 1 82 ? 6.419 -8.275 -9.948 1.00 95.19 82 GLY A C 1
ATOM 629 O O . GLY A 1 82 ? 6.754 -9.400 -9.572 1.00 95.19 82 GLY A O 1
ATOM 630 N N . ASP A 1 83 ? 6.300 -7.938 -11.228 1.00 94.38 83 ASP A N 1
ATOM 631 C CA . ASP A 1 83 ? 6.632 -8.802 -12.353 1.00 94.38 83 ASP A CA 1
ATOM 632 C C . ASP A 1 83 ? 8.124 -8.690 -12.688 1.00 94.38 83 ASP A C 1
ATOM 634 O O . ASP A 1 83 ? 8.606 -7.703 -13.251 1.00 94.38 83 ASP A O 1
ATOM 638 N N . VAL A 1 84 ? 8.854 -9.750 -12.346 1.00 94.88 84 VAL A N 1
ATOM 639 C CA . VAL A 1 84 ? 10.303 -9.864 -12.553 1.00 94.88 84 VAL A CA 1
ATOM 640 C C . VAL A 1 84 ? 10.703 -9.942 -14.029 1.00 94.88 84 VAL A C 1
ATOM 642 O O . VAL A 1 84 ? 11.882 -9.810 -14.344 1.00 94.88 84 VAL A O 1
ATOM 645 N N . THR A 1 85 ? 9.751 -10.193 -14.932 1.00 95.94 85 THR A N 1
ATOM 646 C CA . THR A 1 85 ? 9.993 -10.259 -16.380 1.00 95.94 85 THR A CA 1
ATOM 647 C C . THR A 1 85 ? 9.909 -8.888 -17.050 1.00 95.94 85 THR A C 1
ATOM 649 O O . THR A 1 85 ? 10.454 -8.708 -18.138 1.00 95.94 85 THR A O 1
ATOM 652 N N . VAL A 1 86 ? 9.275 -7.911 -16.390 1.00 95.75 86 VAL A N 1
ATOM 653 C CA . VAL A 1 86 ? 9.086 -6.546 -16.902 1.00 95.75 86 VAL A CA 1
ATOM 654 C C . VAL A 1 86 ? 10.289 -5.658 -16.580 1.00 95.75 86 VAL A C 1
ATOM 656 O O . VAL A 1 86 ? 10.721 -4.866 -17.418 1.00 95.75 86 VAL A O 1
ATOM 659 N N . THR A 1 87 ? 10.833 -5.764 -15.366 1.00 94.62 87 THR A N 1
ATOM 660 C CA . THR A 1 87 ? 11.945 -4.925 -14.899 1.00 94.62 87 THR A CA 1
ATOM 661 C C . THR A 1 87 ? 12.730 -5.606 -13.779 1.00 94.62 87 THR A C 1
ATOM 663 O O . THR A 1 87 ? 12.176 -6.370 -12.989 1.00 94.62 87 THR A O 1
ATOM 666 N N . ASP A 1 88 ? 14.024 -5.312 -13.682 1.00 95.38 88 ASP A N 1
ATOM 667 C CA . ASP A 1 88 ? 14.910 -5.795 -12.618 1.00 95.38 88 ASP A CA 1
ATOM 668 C C . ASP A 1 88 ? 14.772 -4.997 -11.309 1.00 95.38 88 ASP A C 1
ATOM 670 O O . ASP A 1 88 ? 15.101 -5.514 -10.242 1.00 95.38 88 ASP A O 1
ATOM 674 N N . VAL A 1 89 ? 14.203 -3.787 -11.375 1.00 96.31 89 VAL A N 1
ATOM 675 C CA . VAL A 1 89 ? 13.954 -2.888 -10.227 1.00 96.31 89 VAL A CA 1
ATOM 676 C C . VAL A 1 89 ? 12.503 -2.921 -9.721 1.00 96.31 89 VAL A C 1
ATOM 678 O O . VAL A 1 89 ? 11.968 -1.950 -9.183 1.00 96.31 89 VAL A O 1
ATOM 681 N N . TRP A 1 90 ? 11.823 -4.056 -9.901 1.00 96.12 90 TRP A N 1
ATOM 682 C CA . TRP A 1 90 ? 10.415 -4.237 -9.510 1.00 96.12 90 TRP A CA 1
ATOM 683 C C . TRP A 1 90 ? 10.201 -4.073 -8.000 1.00 96.12 90 TRP A C 1
ATOM 685 O O . TRP A 1 90 ? 9.104 -3.769 -7.535 1.00 96.12 90 TRP A O 1
ATOM 695 N N . VAL A 1 91 ? 11.255 -4.299 -7.216 1.00 96.62 91 VAL A N 1
ATOM 696 C CA . VAL A 1 91 ? 11.238 -4.203 -5.757 1.00 96.62 91 VAL A CA 1
ATOM 697 C C . VAL A 1 91 ? 11.092 -2.750 -5.337 1.00 96.62 91 VAL A C 1
ATOM 699 O O . VAL A 1 91 ? 10.307 -2.445 -4.439 1.00 96.62 91 VAL A O 1
ATOM 702 N N . GLU A 1 92 ? 11.867 -1.872 -5.963 1.00 97.25 92 GLU A N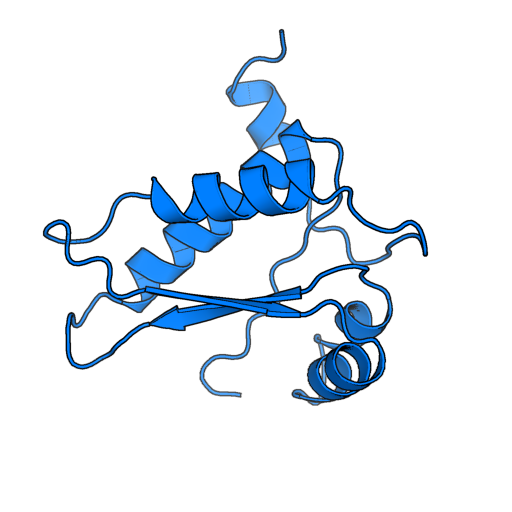 1
ATOM 703 C CA . GLU A 1 92 ? 11.846 -0.434 -5.764 1.00 97.25 92 GLU A CA 1
ATOM 704 C C . GLU A 1 92 ? 10.477 0.117 -6.167 1.00 97.25 92 GLU A C 1
ATOM 706 O O . GLU A 1 92 ? 9.827 0.758 -5.342 1.00 97.25 92 GLU A O 1
ATOM 711 N N . ASP A 1 93 ? 9.990 -0.234 -7.363 1.00 97.56 93 ASP A N 1
ATOM 712 C CA . ASP A 1 93 ? 8.666 0.168 -7.861 1.00 97.56 93 ASP A CA 1
ATOM 713 C C . ASP A 1 93 ? 7.543 -0.236 -6.883 1.00 97.56 93 ASP A C 1
ATOM 715 O O . ASP A 1 93 ? 6.739 0.594 -6.450 1.00 97.56 93 ASP A O 1
ATOM 719 N N . ALA A 1 94 ? 7.517 -1.508 -6.470 1.00 97.62 94 ALA A N 1
ATOM 720 C CA . ALA A 1 94 ? 6.549 -2.030 -5.507 1.00 97.62 94 ALA A CA 1
ATOM 721 C C . ALA A 1 94 ? 6.645 -1.332 -4.140 1.00 97.62 94 ALA A C 1
ATOM 723 O O . ALA A 1 94 ? 5.629 -1.071 -3.490 1.00 97.62 94 ALA A O 1
ATOM 724 N N . SER A 1 95 ? 7.865 -1.011 -3.697 1.00 97.69 95 SER A N 1
ATOM 725 C CA . SER A 1 95 ? 8.099 -0.347 -2.413 1.00 97.69 95 SER A CA 1
ATOM 726 C C . SER A 1 95 ? 7.619 1.094 -2.403 1.00 97.69 95 SER A C 1
ATOM 728 O O . SER A 1 95 ? 7.033 1.531 -1.411 1.00 97.69 95 SER A O 1
ATOM 730 N N . ILE A 1 96 ? 7.808 1.813 -3.508 1.00 98.12 96 ILE A N 1
ATOM 731 C CA . ILE A 1 96 ? 7.308 3.178 -3.666 1.00 98.12 96 ILE A CA 1
ATOM 732 C C . ILE A 1 96 ? 5.776 3.171 -3.681 1.00 98.12 96 ILE A C 1
ATOM 734 O O . ILE A 1 96 ? 5.166 3.925 -2.923 1.00 98.12 96 ILE A O 1
ATOM 738 N N . ALA A 1 97 ? 5.147 2.281 -4.454 1.00 98.31 97 ALA A N 1
ATOM 739 C CA . ALA A 1 97 ? 3.688 2.174 -4.498 1.00 98.31 97 ALA A CA 1
ATOM 740 C C . ALA A 1 97 ? 3.076 1.861 -3.124 1.00 98.31 97 ALA A C 1
ATOM 742 O O . ALA A 1 97 ? 2.102 2.485 -2.699 1.00 98.31 97 ALA A O 1
ATOM 743 N N . ALA A 1 98 ? 3.689 0.945 -2.375 1.00 98.25 98 ALA A N 1
ATOM 744 C CA . ALA A 1 98 ? 3.268 0.641 -1.015 1.00 98.25 98 ALA A CA 1
ATOM 745 C C . ALA A 1 98 ? 3.485 1.813 -0.038 1.00 98.25 98 ALA A C 1
ATOM 747 O O . ALA A 1 98 ? 2.653 2.024 0.844 1.00 98.25 98 ALA A O 1
ATOM 748 N N . ALA A 1 99 ? 4.544 2.614 -0.195 1.00 98.00 99 ALA A N 1
ATOM 749 C CA . ALA A 1 99 ? 4.742 3.825 0.605 1.00 98.00 99 ALA A CA 1
ATOM 750 C C . ALA A 1 99 ? 3.687 4.905 0.300 1.00 98.00 99 ALA A C 1
ATOM 752 O O . ALA A 1 99 ? 3.180 5.534 1.229 1.00 98.00 99 ALA A O 1
ATOM 753 N N . TYR A 1 100 ? 3.302 5.069 -0.970 1.00 98.25 100 TYR A N 1
ATOM 754 C CA . TYR A 1 100 ? 2.217 5.969 -1.378 1.00 98.25 100 TYR A CA 1
ATOM 755 C C . TYR A 1 100 ? 0.891 5.566 -0.725 1.00 98.25 100 TYR A C 1
ATOM 757 O O . TYR A 1 100 ? 0.223 6.409 -0.129 1.00 98.25 100 TYR A O 1
ATOM 765 N N . MET A 1 101 ? 0.559 4.268 -0.724 1.00 98.38 101 MET A N 1
ATOM 766 C CA . MET A 1 101 ? -0.615 3.758 -0.002 1.00 98.38 101 MET A CA 1
ATOM 767 C C . MET A 1 101 ? -0.568 4.059 1.497 1.00 98.38 101 MET A C 1
ATOM 769 O O . MET A 1 101 ? -1.592 4.388 2.087 1.00 98.38 101 MET A O 1
ATOM 773 N N . GLN A 1 102 ? 0.600 3.956 2.137 1.00 98.19 102 GLN A N 1
ATOM 774 C CA . GLN A 1 102 ? 0.718 4.234 3.571 1.00 98.19 102 GLN A CA 1
ATOM 775 C C . GLN A 1 102 ? 0.511 5.709 3.911 1.00 98.19 102 GLN A C 1
ATOM 777 O O . GLN A 1 102 ? -0.089 6.004 4.943 1.00 98.19 102 GLN A O 1
ATOM 782 N N . LEU A 1 103 ? 0.990 6.620 3.061 1.00 97.81 103 LEU A N 1
ATOM 783 C CA . LEU A 1 103 ? 0.738 8.052 3.220 1.00 97.81 103 LEU A CA 1
ATOM 784 C C . LEU A 1 103 ? -0.734 8.382 2.964 1.00 97.81 103 LEU A C 1
ATOM 786 O O . LEU A 1 103 ? -1.325 9.113 3.751 1.00 97.81 103 LEU A O 1
ATOM 790 N N . GLN A 1 104 ? -1.347 7.780 1.940 1.00 98.00 104 GLN A N 1
ATOM 791 C CA . GLN A 1 104 ? -2.776 7.946 1.674 1.00 98.00 104 GLN A CA 1
ATOM 792 C C . GLN A 1 104 ? -3.645 7.403 2.815 1.00 98.00 104 GLN A C 1
ATOM 794 O O . GLN A 1 104 ? -4.646 8.017 3.170 1.00 98.00 104 GLN A O 1
ATOM 799 N N . ALA A 1 105 ? -3.260 6.280 3.428 1.00 98.00 105 ALA A N 1
ATOM 800 C CA . ALA A 1 105 ? -3.933 5.758 4.613 1.00 98.00 105 ALA A CA 1
ATOM 801 C C . ALA A 1 105 ? -3.877 6.764 5.770 1.00 98.00 105 ALA A C 1
ATOM 803 O O . ALA A 1 105 ? -4.905 7.052 6.372 1.00 98.00 105 ALA A O 1
ATOM 804 N N . GLU A 1 106 ? -2.701 7.334 6.043 1.00 97.88 106 GLU A N 1
ATOM 805 C CA . GLU A 1 106 ? -2.526 8.319 7.114 1.00 97.88 106 GLU A CA 1
ATOM 806 C C . GLU A 1 106 ? -3.308 9.621 6.853 1.00 97.88 106 GLU A C 1
ATOM 808 O O . GLU A 1 106 ? -3.832 10.218 7.793 1.00 97.88 106 GLU A O 1
ATOM 813 N N . ASP A 1 107 ? -3.418 10.047 5.593 1.00 97.12 107 ASP A N 1
ATOM 814 C CA . ASP A 1 107 ? -4.213 11.210 5.174 1.00 97.12 107 ASP A CA 1
ATOM 815 C C . ASP A 1 107 ? -5.720 10.969 5.378 1.00 97.12 107 ASP A C 1
ATOM 817 O O . ASP A 1 107 ? -6.443 11.838 5.860 1.00 97.12 107 ASP A O 1
ATOM 821 N N . LEU A 1 108 ? -6.179 9.735 5.142 1.00 96.88 108 LEU A N 1
ATOM 822 C CA . LEU A 1 108 ? -7.552 9.289 5.413 1.00 96.88 108 LEU A CA 1
ATOM 823 C C . LEU A 1 108 ? -7.829 9.002 6.903 1.00 96.88 108 LEU A C 1
ATOM 825 O O . LEU A 1 108 ? -8.934 8.576 7.245 1.00 96.88 108 LEU A O 1
ATOM 829 N N . GLY A 1 109 ? -6.842 9.185 7.788 1.00 96.12 109 GLY A N 1
ATOM 830 C CA . GLY A 1 109 ? -6.948 8.876 9.219 1.00 96.12 109 GLY A CA 1
ATOM 831 C C . GLY A 1 109 ? -6.910 7.379 9.554 1.00 96.12 109 GLY A C 1
ATOM 832 O O . GLY A 1 109 ? -7.265 6.981 10.664 1.00 96.12 109 GLY A O 1
ATOM 833 N N . LEU A 1 110 ? -6.482 6.535 8.614 1.00 97.44 110 LEU A N 1
ATOM 834 C CA . LEU A 1 110 ? -6.366 5.088 8.771 1.00 97.44 110 LEU A CA 1
ATOM 835 C C . LEU A 1 110 ? -4.971 4.691 9.269 1.00 97.44 110 LEU A C 1
ATOM 837 O O . LEU A 1 110 ? -3.942 5.199 8.826 1.00 97.44 110 LEU A O 1
ATOM 841 N N . GLY A 1 111 ? -4.917 3.691 10.148 1.00 97.00 111 GLY A N 1
ATOM 842 C CA . GLY A 1 111 ? -3.657 3.057 10.527 1.00 97.00 111 GLY A CA 1
ATOM 843 C C . GLY A 1 111 ? -3.176 2.074 9.458 1.00 97.00 111 GLY A C 1
ATOM 844 O O . GLY A 1 111 ? -3.951 1.247 8.986 1.00 97.00 111 GLY A O 1
ATOM 845 N N . SER A 1 112 ? -1.880 2.087 9.135 1.00 98.00 112 SER A N 1
ATOM 846 C CA . SER A 1 112 ? -1.266 1.116 8.218 1.00 98.00 112 SER A CA 1
ATOM 847 C C . SER A 1 112 ? 0.040 0.538 8.778 1.00 98.00 112 SER A C 1
ATOM 849 O O . SER A 1 112 ? 0.702 1.135 9.630 1.00 98.00 112 SER A O 1
ATOM 851 N N . CYS A 1 113 ? 0.431 -0.658 8.327 1.00 97.50 113 CYS A N 1
ATOM 852 C CA . CYS A 1 113 ? 1.738 -1.232 8.644 1.00 97.50 113 CYS A CA 1
ATOM 853 C C . CYS A 1 113 ? 2.262 -2.089 7.499 1.00 97.50 113 CYS A C 1
ATOM 855 O O . CYS A 1 113 ? 1.548 -2.907 6.928 1.00 97.50 113 CYS A O 1
ATOM 857 N N . TRP A 1 114 ? 3.553 -1.934 7.218 1.00 96.81 114 TRP A N 1
ATOM 858 C CA . TRP A 1 114 ? 4.258 -2.753 6.247 1.00 96.81 114 TRP A CA 1
ATOM 859 C C . TRP A 1 114 ? 4.452 -4.169 6.800 1.00 96.81 114 TRP A C 1
ATOM 861 O O . TRP A 1 114 ? 5.034 -4.339 7.877 1.00 96.81 114 TRP A O 1
ATOM 871 N N . CYS A 1 115 ? 4.022 -5.184 6.051 1.00 95.50 115 CYS A N 1
ATOM 872 C CA . CYS A 1 115 ? 4.364 -6.579 6.309 1.00 95.50 115 CYS A CA 1
ATOM 873 C C . CYS A 1 115 ? 5.263 -7.084 5.181 1.00 95.50 115 CYS A C 1
ATOM 875 O O . CYS A 1 115 ? 4.798 -7.359 4.081 1.00 95.50 115 CYS A O 1
ATOM 877 N N . GLN A 1 116 ? 6.566 -7.200 5.440 1.00 92.81 116 GLN A N 1
ATOM 878 C CA . GLN A 1 116 ? 7.452 -7.818 4.460 1.00 92.81 116 GLN A CA 1
ATOM 879 C C . GLN A 1 116 ? 7.137 -9.316 4.390 1.00 92.81 116 GLN A C 1
ATOM 881 O O . GLN A 1 116 ? 7.029 -9.954 5.429 1.00 92.81 116 GLN A O 1
ATOM 886 N N . VAL A 1 117 ? 7.066 -9.898 3.200 1.00 90.75 117 VAL A N 1
ATOM 887 C CA . VAL A 1 117 ? 6.928 -11.341 2.952 1.00 90.75 117 VAL A CA 1
ATOM 888 C C . VAL A 1 117 ? 7.897 -11.881 1.894 1.00 90.75 117 VAL A C 1
ATOM 890 O O . VAL A 1 117 ? 8.088 -13.085 1.813 1.00 90.75 117 VAL A O 1
ATOM 893 N N . ARG A 1 118 ? 8.585 -11.030 1.125 1.00 88.75 118 ARG A N 1
ATOM 894 C CA . ARG A 1 118 ? 9.580 -11.477 0.139 1.00 88.75 118 ARG A CA 1
ATOM 895 C C . ARG A 1 118 ? 10.720 -12.244 0.820 1.00 88.75 118 ARG A C 1
ATOM 897 O O . ARG A 1 118 ? 11.279 -11.780 1.819 1.00 88.75 118 ARG A O 1
ATOM 904 N N . ASN A 1 119 ? 11.100 -13.373 0.217 1.00 86.50 119 ASN A N 1
ATOM 905 C CA . ASN A 1 119 ? 12.142 -14.297 0.684 1.00 86.50 119 ASN A CA 1
ATOM 906 C C . ASN A 1 119 ? 11.858 -14.885 2.080 1.00 86.50 119 ASN A C 1
ATOM 908 O O . ASN A 1 119 ? 12.759 -14.930 2.930 1.00 86.50 119 ASN A O 1
ATOM 912 N N . ARG A 1 120 ? 10.604 -15.241 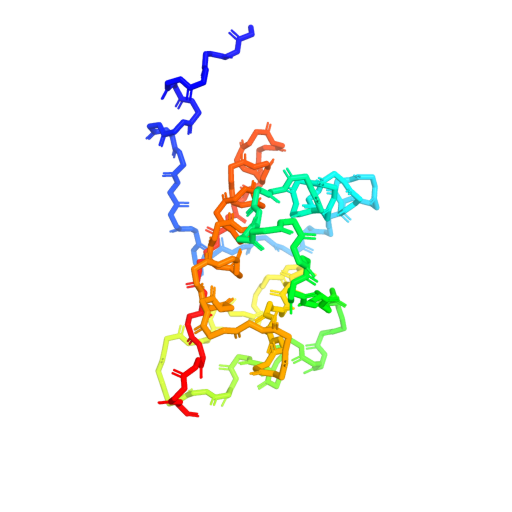2.371 1.00 79.62 120 ARG A N 1
ATOM 913 C CA . ARG A 1 120 ? 10.172 -15.758 3.675 1.00 79.62 120 ARG A CA 1
ATOM 914 C C . ARG A 1 120 ? 9.277 -16.969 3.538 1.00 79.62 120 ARG A C 1
ATOM 916 O O . ARG A 1 120 ? 8.648 -17.097 2.470 1.00 79.62 120 ARG A O 1
#